Protein AF-A0A4U9CXJ4-F1 (afdb_monomer)

Secondary structure (DSSP, 8-state):
------------EEEEEE-TT---EEEEES-S--BHHHHHHHTT--GGG--EEEEE-TTS-EEEE-TTPBPPP-TT--EEEEE--S--EEEEETTEEEEESSSEEEHHHHHHHTT--TTSEEEE--SSSPPEEPPTT-EEE--SSS-EEEEEE----------

Foldseek 3Di:
DDDDDPPPVQPFDWFWEDEQLLDTDIFTDNDQFDAPQRVLVSVVDDVVLVKWKWWQDPLLATDTGDRGGTQDDDPRRRYIYIYRADDWFWAEEQPHIHIDRDQKHALLRVCSSNVADPQWWKWWDDPPDDTHTGDRGDIDGRPDPDHIYIYTGHDDDDPPPPD

Nearest PDB structures (foldseek):
  6vgu-assembly1_A  TM=3.495E-01  e=9.610E-04  Mus musculus
  8t0a-assembly1_A  TM=3.465E-01  e=1.761E-03  Mus musculus
  6mfs-assembly1_A  TM=3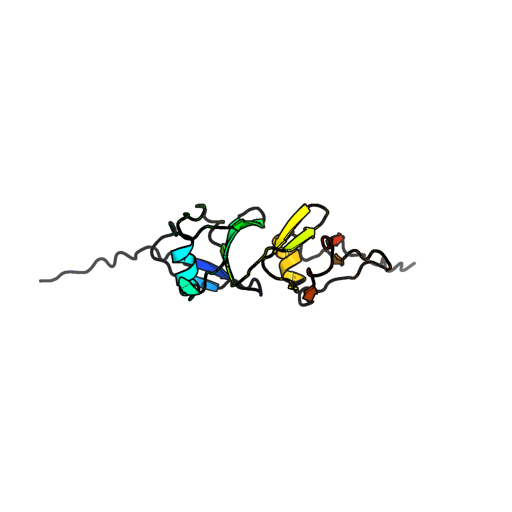.398E-01  e=1.871E-03  Mus musculus
  8t0d-assembly1_A  TM=2.895E-01  e=7.542E-04  Mus musculus
  6rsn-assembly1_A  TM=5.087E-01  e=1.870E+00  Arabidopsis thaliana

InterPro domains:
  IPR027802 Multi-ubiquitin domain [PF14452] (23-71)
  IPR027802 Multi-ubiquitin domain [PF14452] (91-153)

Mean predicted aligned error: 7.43 Å

Solvent-accessible surface area (backbone atoms only — not comparable to full-atom values): 9779 Å² total; per-residue (Å²): 140,80,88,79,81,77,78,75,76,70,75,85,32,65,36,30,44,17,50,94,82,65,58,69,41,82,41,82,42,90,60,83,86,38,28,26,48,55,51,38,44,73,73,69,49,57,81,91,64,56,61,43,33,31,38,36,38,80,84,44,49,73,41,82,42,51,58,87,36,67,57,66,78,55,92,66,35,43,35,33,37,55,42,80,56,96,58,76,34,53,32,28,41,75,84,46,79,46,76,39,62,50,54,57,46,34,32,45,53,52,29,60,51,55,70,49,57,87,78,41,44,42,29,37,68,43,96,91,51,78,64,42,77,51,47,54,85,39,76,44,76,52,72,64,92,77,64,54,43,32,38,76,38,77,63,82,74,78,76,81,81,82,128

Structure (mmCIF, N/CA/C/O backbone):
data_AF-A0A4U9CXJ4-F1
#
_entry.id   AF-A0A4U9CXJ4-F1
#
loop_
_atom_site.group_PDB
_atom_site.id
_atom_site.type_symbol
_atom_site.label_atom_id
_atom_site.label_alt_id
_atom_site.label_comp_id
_atom_site.label_asym_id
_atom_site.label_entity_id
_atom_site.label_seq_id
_atom_site.pdbx_PDB_ins_code
_atom_site.Cartn_x
_atom_site.Cartn_y
_atom_site.Cartn_z
_atom_site.occupancy
_atom_site.B_iso_or_equiv
_atom_site.auth_seq_id
_atom_site.auth_comp_id
_atom_site.auth_asym_id
_atom_site.auth_atom_id
_atom_site.pdbx_PDB_model_num
ATOM 1 N N . MET A 1 1 ? -48.902 13.301 22.221 1.00 45.78 1 MET A N 1
ATOM 2 C CA . MET A 1 1 ? -49.126 12.496 20.999 1.00 45.78 1 MET A CA 1
ATOM 3 C C . MET A 1 1 ? -49.198 13.495 19.851 1.00 45.78 1 MET A C 1
ATOM 5 O O . MET A 1 1 ? -50.060 14.353 19.922 1.00 45.78 1 MET A O 1
ATOM 9 N N . ASN A 1 2 ? -48.295 13.577 18.877 1.00 36.69 2 ASN A N 1
ATOM 10 C CA . ASN A 1 2 ? -47.296 12.632 18.384 1.00 36.69 2 ASN A CA 1
ATOM 11 C C . ASN A 1 2 ? -45.977 13.337 18.046 1.00 36.69 2 ASN A C 1
ATOM 13 O O . ASN A 1 2 ? -45.978 14.450 17.526 1.00 36.69 2 ASN A O 1
ATOM 17 N N . SER A 1 3 ? -44.894 12.614 18.333 1.00 46.84 3 SER A N 1
ATOM 18 C CA . SER A 1 3 ? -43.556 12.791 17.776 1.00 46.84 3 SER A CA 1
ATOM 19 C C . SER A 1 3 ? -43.630 12.649 16.257 1.00 46.84 3 SER A C 1
ATOM 21 O O . SER A 1 3 ? -44.263 11.715 15.762 1.00 46.84 3 SER A O 1
ATOM 23 N N . LEU A 1 4 ? -42.997 13.561 15.529 1.00 47.09 4 LEU A N 1
ATOM 24 C CA . LEU A 1 4 ? -42.492 13.277 14.194 1.00 47.09 4 LEU A CA 1
ATOM 25 C C . LEU A 1 4 ? -40.983 13.388 14.312 1.00 47.09 4 LEU A C 1
ATOM 27 O O . LEU A 1 4 ? -40.423 14.478 14.418 1.00 47.09 4 LEU A O 1
ATOM 31 N N . ASP A 1 5 ? -40.389 12.206 14.391 1.00 46.41 5 ASP A N 1
ATOM 32 C CA . ASP A 1 5 ? -38.968 11.946 14.412 1.00 46.41 5 ASP A CA 1
ATOM 33 C C . ASP A 1 5 ? -38.298 12.676 13.248 1.00 46.41 5 ASP A C 1
ATOM 35 O O . ASP A 1 5 ? -38.424 12.305 12.079 1.00 46.41 5 ASP A O 1
ATOM 39 N N .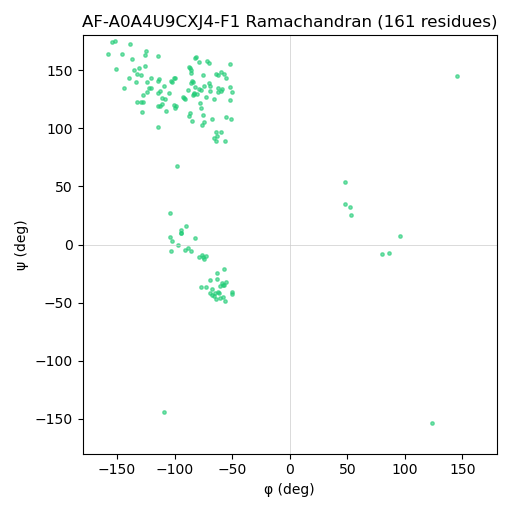 THR A 1 6 ? -37.555 13.731 13.568 1.00 46.88 6 THR A N 1
ATOM 40 C CA . THR A 1 6 ? -36.466 14.175 12.713 1.00 46.88 6 THR A CA 1
ATOM 41 C C . THR A 1 6 ? -35.449 13.044 12.699 1.00 46.88 6 THR A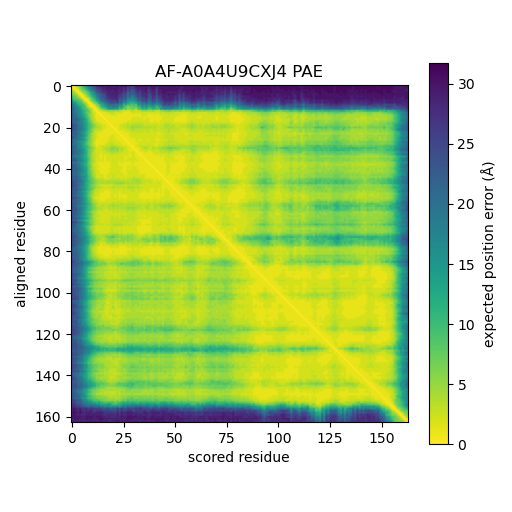 C 1
ATOM 43 O O . THR A 1 6 ? -34.634 12.906 13.610 1.00 46.88 6 THR A O 1
ATOM 46 N N . LEU A 1 7 ? -35.521 12.201 11.667 1.00 48.25 7 LEU A N 1
ATOM 47 C CA . LEU A 1 7 ? -34.438 11.312 11.271 1.00 48.25 7 LEU A CA 1
ATOM 48 C C . LEU A 1 7 ? -33.210 12.191 11.026 1.00 48.25 7 LEU A C 1
ATOM 50 O O . LEU A 1 7 ? -32.988 12.699 9.930 1.00 48.25 7 LEU A O 1
ATOM 54 N N . SER A 1 8 ? -32.439 12.424 12.086 1.00 45.59 8 SER A N 1
ATOM 55 C CA . SER A 1 8 ? -31.071 12.893 11.994 1.00 45.59 8 SER A CA 1
ATOM 56 C C . SER A 1 8 ? -30.354 11.815 11.193 1.00 45.59 8 SER A C 1
ATOM 58 O O . SER A 1 8 ? -30.040 10.750 11.725 1.00 45.59 8 SER A O 1
ATOM 60 N N . SER A 1 9 ? -30.203 12.030 9.884 1.00 54.31 9 SER A N 1
ATOM 61 C CA . SER A 1 9 ? -29.352 11.189 9.057 1.00 54.31 9 SER A CA 1
ATOM 62 C C . SER A 1 9 ? -27.946 11.378 9.603 1.00 54.31 9 SER A C 1
ATOM 64 O O . SER A 1 9 ? -27.272 12.357 9.271 1.00 54.31 9 SER A O 1
ATOM 66 N N . LYS A 1 10 ? -27.532 10.502 10.524 1.00 57.31 10 LYS A N 1
ATOM 67 C CA . LYS A 1 10 ? -26.137 10.447 10.939 1.00 57.31 10 LYS A CA 1
ATOM 68 C C . LYS A 1 10 ? -25.306 10.370 9.655 1.00 57.31 10 LYS A C 1
ATOM 70 O O . LYS A 1 10 ? -25.674 9.590 8.773 1.00 57.31 10 LYS A O 1
ATOM 75 N N . PRO A 1 11 ? -24.259 11.194 9.503 1.00 62.91 11 PRO A N 1
ATOM 76 C CA . PRO A 1 11 ? -23.372 11.066 8.360 1.00 62.91 11 PRO A CA 1
ATOM 77 C C . PRO A 1 11 ? -22.907 9.610 8.268 1.00 62.91 11 PRO A C 1
ATOM 79 O O . PRO A 1 11 ? -22.420 9.039 9.241 1.00 62.91 11 PRO A O 1
ATOM 82 N N . HIS A 1 12 ? -23.136 8.988 7.113 1.00 76.50 12 HIS A N 1
ATOM 83 C CA . HIS A 1 12 ? -22.615 7.658 6.839 1.00 76.50 12 HIS A CA 1
ATOM 84 C C . HIS A 1 12 ? -21.129 7.813 6.532 1.00 76.50 12 HIS A C 1
ATOM 86 O O . HIS A 1 12 ? -20.758 8.283 5.456 1.00 76.50 12 HIS A O 1
ATOM 92 N N . HIS A 1 13 ? -20.289 7.476 7.504 1.00 89.56 13 HIS A N 1
ATOM 93 C CA . HIS A 1 13 ? -18.851 7.424 7.307 1.00 89.56 13 HIS A CA 1
ATOM 94 C C . HIS A 1 13 ? -18.476 6.061 6.734 1.00 89.56 13 HIS A C 1
ATOM 96 O O . HIS A 1 13 ? -19.024 5.030 7.128 1.00 89.56 13 HIS A O 1
ATOM 102 N N . TYR A 1 14 ? -17.534 6.060 5.798 1.00 93.94 14 TYR A N 1
ATOM 103 C CA . TYR A 1 14 ? -16.950 4.838 5.279 1.00 93.94 14 TYR A CA 1
ATOM 104 C C . TYR A 1 14 ? -15.438 4.978 5.184 1.00 93.94 14 TYR A C 1
ATOM 106 O O . TYR A 1 14 ? -14.904 6.064 4.949 1.00 93.94 14 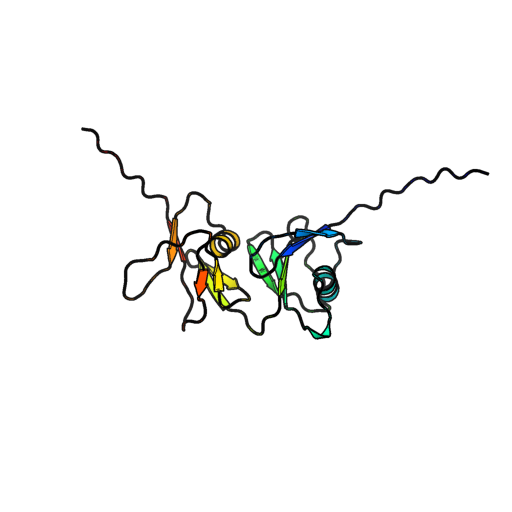TYR A O 1
ATOM 114 N N . ILE A 1 15 ? -14.774 3.844 5.339 1.00 96.00 15 ILE A N 1
ATOM 115 C CA . ILE A 1 15 ? -13.372 3.651 4.989 1.00 96.00 15 ILE A CA 1
ATOM 116 C C . ILE A 1 15 ? -13.283 2.652 3.843 1.00 96.00 15 ILE A C 1
ATOM 118 O O . ILE A 1 15 ? -14.224 1.902 3.575 1.00 96.00 15 ILE A O 1
ATOM 122 N N . GLU A 1 16 ? -12.150 2.638 3.166 1.00 97.25 16 GLU A N 1
ATOM 123 C CA . GLU A 1 16 ? -11.844 1.689 2.110 1.00 97.25 16 GLU A CA 1
ATOM 124 C C . GLU A 1 16 ? -10.796 0.703 2.621 1.00 97.25 16 GLU A C 1
ATOM 126 O O . GLU A 1 16 ? -9.731 1.105 3.080 1.00 97.25 16 GLU A O 1
ATOM 131 N N . ILE A 1 17 ? -11.088 -0.593 2.547 1.00 97.56 17 ILE A N 1
ATOM 132 C CA . ILE A 1 17 ? -10.189 -1.651 3.019 1.00 97.56 17 ILE A CA 1
ATOM 133 C C . ILE A 1 17 ? -9.839 -2.572 1.856 1.00 97.56 17 ILE A C 1
ATOM 135 O O . ILE A 1 17 ? -10.737 -2.993 1.130 1.00 97.56 17 ILE A O 1
ATOM 139 N N . ALA A 1 18 ? -8.564 -2.917 1.710 1.00 95.94 18 ALA A N 1
ATOM 140 C CA . ALA A 1 18 ? -8.073 -3.919 0.770 1.00 95.94 18 ALA A CA 1
ATOM 141 C C . ALA A 1 18 ? -7.235 -5.003 1.470 1.00 95.94 18 ALA A C 1
ATOM 143 O O . ALA A 1 18 ? -6.781 -4.821 2.604 1.00 95.94 18 ALA A O 1
ATOM 144 N N . GLY A 1 19 ? -7.043 -6.131 0.784 1.00 92.81 19 GLY A N 1
ATOM 145 C CA . GLY A 1 19 ? -6.118 -7.196 1.177 1.00 92.81 19 GLY A CA 1
ATOM 146 C C . GLY A 1 19 ? -4.897 -7.256 0.255 1.00 92.81 19 GLY A C 1
ATOM 147 O O . GLY A 1 19 ? -4.416 -6.233 -0.231 1.00 92.81 19 GLY A O 1
ATOM 148 N N . GLU A 1 20 ? -4.418 -8.472 -0.006 1.00 85.88 20 GLU A N 1
ATOM 149 C CA . GLU A 1 20 ? -3.267 -8.767 -0.880 1.00 85.88 20 GLU A CA 1
ATOM 150 C C . GLU A 1 20 ? -3.453 -8.365 -2.349 1.00 85.88 20 GLU A C 1
ATOM 152 O O . GLU A 1 20 ? -2.487 -8.101 -3.059 1.00 85.88 20 GLU A O 1
ATOM 157 N N . ASP A 1 21 ? -4.696 -8.273 -2.810 1.00 83.19 21 ASP A N 1
ATOM 158 C CA . ASP A 1 21 ? -5.049 -7.915 -4.183 1.00 83.19 21 ASP A CA 1
ATOM 159 C C . ASP A 1 21 ? -5.128 -6.397 -4.420 1.00 83.19 21 ASP A C 1
ATOM 161 O O . ASP A 1 21 ? -5.334 -5.950 -5.550 1.00 83.19 21 ASP A O 1
ATOM 165 N N . LEU A 1 22 ? -4.982 -5.600 -3.354 1.00 89.75 22 LEU A N 1
ATOM 166 C CA . LEU A 1 22 ? -5.167 -4.149 -3.334 1.00 89.75 22 LEU A CA 1
ATOM 167 C C . LEU A 1 22 ? -6.532 -3.688 -3.906 1.00 89.75 22 LEU A C 1
ATOM 169 O O . LEU A 1 22 ? -6.680 -2.543 -4.365 1.00 89.75 22 LEU A O 1
ATOM 173 N N . GLN A 1 23 ? -7.551 -4.556 -3.854 1.00 90.75 23 GLN A N 1
ATOM 174 C CA . GLN A 1 23 ? -8.922 -4.226 -4.233 1.00 90.75 23 GLN A CA 1
ATOM 175 C C . GLN A 1 23 ? -9.667 -3.638 -3.038 1.00 90.75 23 GLN A C 1
ATOM 177 O O . GLN A 1 23 ? -9.968 -4.310 -2.053 1.00 90.75 23 GLN A O 1
ATOM 182 N N . PHE A 1 24 ? -9.966 -2.345 -3.127 1.00 94.00 24 PHE A N 1
ATOM 183 C CA . PHE A 1 24 ? -10.616 -1.623 -2.045 1.00 94.00 24 PHE A CA 1
ATOM 184 C C . PHE A 1 24 ? -12.124 -1.862 -2.043 1.00 94.00 24 PHE A C 1
ATOM 186 O O . PHE A 1 24 ? -12.807 -1.665 -3.049 1.00 94.00 24 PHE A O 1
ATOM 193 N N . ARG A 1 25 ? -12.648 -2.235 -0.875 1.00 96.00 25 ARG A N 1
ATOM 194 C CA . ARG A 1 25 ? -14.082 -2.297 -0.581 1.00 96.00 25 ARG A CA 1
ATOM 195 C C . ARG A 1 25 ? -14.454 -1.263 0.471 1.00 96.00 25 ARG A C 1
ATOM 197 O O . ARG A 1 25 ? -13.722 -1.060 1.438 1.00 96.00 25 ARG A O 1
ATOM 204 N N . GLN A 1 26 ? -15.625 -0.656 0.313 1.00 96.31 26 GLN A N 1
ATOM 205 C CA . GLN A 1 26 ? -16.158 0.277 1.300 1.00 96.31 26 GLN A CA 1
ATOM 206 C C . GLN A 1 26 ? -16.684 -0.468 2.530 1.00 96.31 26 GLN A C 1
ATOM 208 O O . GLN A 1 26 ? -17.384 -1.478 2.417 1.00 96.31 26 GLN A O 1
ATOM 213 N N . VAL A 1 27 ? -16.360 0.055 3.710 1.00 96.06 27 VAL A N 1
ATOM 214 C CA . VAL A 1 27 ? -16.835 -0.436 5.004 1.00 96.06 27 VAL A CA 1
ATOM 215 C C . VAL A 1 27 ? -17.397 0.732 5.792 1.00 96.06 27 VAL A C 1
ATOM 217 O O . VAL A 1 27 ? -16.697 1.714 6.030 1.00 96.06 27 VAL A O 1
ATOM 220 N N . ASN A 1 28 ? -18.664 0.621 6.192 1.00 94.31 28 ASN A N 1
ATOM 221 C CA . ASN A 1 28 ? -19.315 1.634 7.014 1.00 94.31 28 ASN A CA 1
ATOM 222 C C . ASN A 1 28 ? -18.729 1.632 8.427 1.00 94.31 28 ASN A C 1
ATOM 224 O O . ASN A 1 28 ? -18.518 0.571 9.016 1.00 94.31 28 ASN A O 1
ATOM 228 N N . VAL A 1 29 ? -18.523 2.826 8.965 1.00 92.69 29 VAL A N 1
ATOM 229 C CA . VAL A 1 29 ? -17.991 3.072 10.306 1.00 92.69 29 VAL A CA 1
ATOM 230 C C . VAL A 1 29 ? -18.788 4.189 10.974 1.00 92.69 29 VAL A C 1
ATOM 232 O O . VAL A 1 29 ? -19.466 4.967 10.301 1.00 92.69 29 VAL A O 1
ATOM 235 N N . ASP A 1 30 ? -18.731 4.258 12.302 1.00 89.44 30 ASP A N 1
ATOM 236 C CA . ASP A 1 30 ? -19.476 5.267 13.064 1.00 89.44 30 ASP A CA 1
ATOM 237 C C . ASP A 1 30 ? -18.870 6.671 12.921 1.00 89.44 30 ASP A C 1
ATOM 239 O O . ASP A 1 30 ? -19.606 7.655 12.852 1.00 89.44 30 ASP A O 1
ATOM 243 N N . ASP A 1 31 ? -17.539 6.758 12.850 1.00 90.19 31 ASP A N 1
ATOM 244 C CA . ASP A 1 31 ? -16.768 7.973 12.593 1.00 90.19 31 ASP A CA 1
ATOM 245 C C . ASP A 1 31 ? -15.399 7.633 11.962 1.00 90.19 31 ASP A C 1
ATOM 247 O O . ASP A 1 31 ? -15.051 6.463 11.790 1.00 90.19 31 ASP A O 1
ATOM 251 N N . LEU A 1 32 ? -14.635 8.659 11.566 1.00 91.06 32 LEU A N 1
ATOM 252 C CA . LEU A 1 32 ? -13.316 8.513 10.923 1.00 91.06 32 LEU A CA 1
ATOM 253 C C . LEU A 1 32 ? -12.130 8.587 11.905 1.00 91.06 32 LEU A C 1
ATOM 255 O O . LEU A 1 32 ? -10.980 8.667 11.480 1.00 91.06 32 LEU A O 1
ATOM 259 N N . THR A 1 33 ? -12.387 8.566 13.212 1.00 94.00 33 THR A N 1
ATOM 260 C CA . THR A 1 33 ? -11.375 8.584 14.279 1.00 94.00 33 THR A CA 1
ATOM 261 C C . THR A 1 33 ? -11.132 7.155 14.758 1.00 94.00 33 THR A C 1
ATOM 263 O O . THR A 1 33 ? -11.486 6.770 15.872 1.00 94.00 33 THR A O 1
ATOM 266 N N . LEU A 1 34 ? -10.550 6.337 13.882 1.00 95.50 34 LEU A N 1
ATOM 267 C CA . LEU A 1 34 ? -10.400 4.902 14.109 1.00 95.50 34 LEU A CA 1
ATOM 268 C C . LEU A 1 34 ? -8.981 4.538 14.540 1.00 95.50 34 LEU A C 1
ATOM 270 O O . LEU A 1 34 ? -7.997 5.033 13.993 1.00 95.50 34 LEU A O 1
ATOM 274 N N . THR A 1 35 ? -8.892 3.620 15.496 1.00 96.94 35 THR A N 1
ATOM 275 C CA . THR A 1 35 ? -7.649 2.942 15.868 1.00 96.94 35 THR A CA 1
ATOM 276 C C . THR A 1 35 ? -7.343 1.775 14.932 1.00 96.94 35 THR A C 1
ATOM 278 O O . THR A 1 35 ? -8.257 1.218 14.312 1.00 96.94 35 THR A O 1
ATOM 281 N N . GLY A 1 36 ? -6.085 1.326 14.897 1.00 96.50 36 GLY A N 1
ATOM 282 C CA . GLY A 1 36 ? -5.693 0.108 14.177 1.00 96.50 36 GLY A CA 1
ATOM 283 C C . GLY A 1 36 ? -6.575 -1.102 14.514 1.00 96.50 36 GLY A C 1
ATOM 284 O O . GLY A 1 36 ? -7.046 -1.798 13.619 1.00 96.50 36 GLY A O 1
ATOM 285 N N . ASN A 1 37 ? -6.918 -1.303 15.789 1.00 95.81 37 ASN A N 1
ATOM 286 C CA . ASN A 1 37 ? -7.823 -2.375 16.214 1.00 95.81 37 ASN A CA 1
ATOM 287 C C . ASN A 1 37 ? -9.235 -2.249 15.628 1.00 95.81 37 ASN A C 1
ATOM 289 O O . ASN A 1 37 ? -9.826 -3.253 15.233 1.00 95.81 37 ASN A O 1
ATOM 293 N N . GLN A 1 38 ? -9.791 -1.036 15.570 1.00 96.56 38 GLN A N 1
ATOM 294 C CA . GLN A 1 38 ? -11.120 -0.816 14.990 1.00 96.56 38 GLN A CA 1
ATOM 295 C C . GLN A 1 38 ? -11.111 -1.065 13.480 1.00 96.56 38 GLN A C 1
ATOM 297 O O . GLN A 1 38 ? -12.045 -1.673 12.962 1.00 96.56 38 GLN A O 1
ATOM 302 N N . ILE A 1 39 ? -10.042 -0.666 12.787 1.00 97.62 39 ILE A N 1
ATOM 303 C CA . ILE A 1 39 ? -9.851 -0.938 11.355 1.00 97.62 39 ILE A CA 1
ATOM 304 C C . ILE A 1 39 ? -9.695 -2.445 11.109 1.00 97.62 39 ILE A C 1
ATOM 306 O O . ILE A 1 39 ? -10.357 -2.997 10.230 1.00 97.62 39 ILE A O 1
ATOM 310 N N . GLY A 1 40 ? -8.899 -3.137 11.930 1.00 97.19 40 GLY A N 1
ATOM 311 C CA . GLY A 1 40 ? -8.757 -4.593 11.891 1.00 97.19 40 GLY A CA 1
ATOM 312 C C . GLY A 1 40 ? -10.090 -5.322 12.086 1.00 97.19 40 GLY A C 1
ATOM 313 O O . GLY A 1 40 ? -10.436 -6.218 11.313 1.00 97.19 40 GLY A O 1
ATOM 314 N N . ALA A 1 41 ? -10.891 -4.883 13.059 1.00 96.56 41 ALA A N 1
ATOM 315 C CA . ALA A 1 41 ? -12.228 -5.418 13.298 1.00 96.56 41 ALA A CA 1
ATOM 316 C C . ALA A 1 41 ? -13.193 -5.131 12.131 1.00 96.56 41 ALA A C 1
ATOM 318 O O . ALA A 1 41 ? -13.931 -6.023 11.716 1.00 96.56 41 ALA A O 1
ATOM 319 N N . ALA A 1 42 ? -13.156 -3.925 11.553 1.00 96.19 42 ALA A N 1
ATOM 320 C CA . ALA A 1 42 ? -13.943 -3.553 10.372 1.00 96.19 42 ALA A CA 1
ATOM 321 C C . ALA A 1 42 ? -13.562 -4.381 9.127 1.00 96.19 42 ALA A C 1
ATOM 323 O O . ALA A 1 42 ? -14.398 -4.677 8.267 1.00 96.19 42 ALA A O 1
ATOM 324 N N . ALA A 1 43 ? -12.304 -4.817 9.051 1.00 96.06 43 ALA A N 1
ATOM 325 C CA . ALA A 1 43 ? -11.827 -5.749 8.040 1.00 96.06 43 ALA A CA 1
ATOM 326 C C . ALA A 1 43 ? -12.267 -7.208 8.289 1.00 96.06 43 ALA A C 1
AT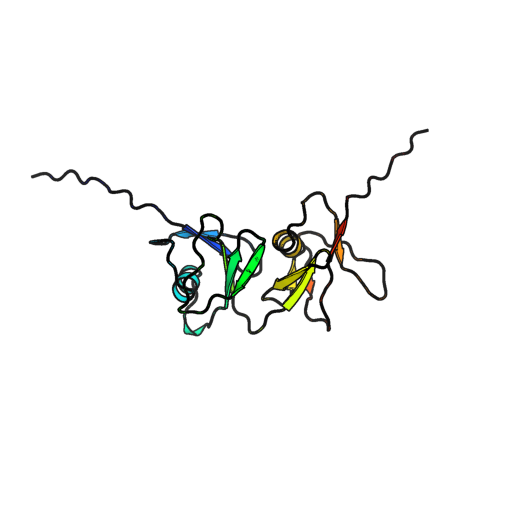OM 328 O O . ALA A 1 43 ? -12.170 -8.022 7.372 1.00 96.06 43 ALA A O 1
ATOM 329 N N . GLY A 1 44 ? -12.817 -7.521 9.468 1.00 95.94 44 GLY A N 1
ATOM 330 C CA . GLY A 1 44 ? -13.311 -8.849 9.844 1.00 95.94 44 GLY A CA 1
ATOM 331 C C . GLY A 1 44 ? -12.316 -9.699 10.638 1.00 95.94 44 GLY A C 1
ATOM 332 O O . GLY A 1 44 ? -12.594 -10.873 10.885 1.00 95.94 44 GLY A O 1
ATOM 333 N N . TYR A 1 45 ? -11.179 -9.133 11.050 1.00 96.25 45 TYR A N 1
ATOM 334 C CA . TYR A 1 45 ? -10.179 -9.843 11.842 1.00 96.25 45 TYR A CA 1
ATOM 335 C C . TYR A 1 45 ? -10.488 -9.790 13.336 1.00 96.25 45 TYR A C 1
ATOM 337 O O . TYR A 1 45 ? -11.010 -8.807 13.868 1.00 96.25 45 TYR A O 1
ATOM 345 N N . LYS A 1 46 ? -10.110 -10.859 14.031 1.00 93.19 46 LYS A N 1
ATOM 346 C CA . LYS A 1 46 ? -10.077 -10.916 15.491 1.00 93.19 46 LYS A CA 1
ATOM 347 C C . LYS A 1 46 ? -8.725 -10.413 16.018 1.00 93.19 46 LYS A C 1
ATOM 349 O O . LYS A 1 46 ? -7.715 -10.571 15.332 1.00 93.19 46 LYS A O 1
ATOM 354 N N . PRO A 1 47 ? -8.666 -9.873 17.251 1.00 86.81 47 PRO A N 1
ATOM 355 C CA . PRO A 1 47 ? -7.414 -9.377 17.829 1.00 86.81 47 PRO A CA 1
ATOM 356 C C . PRO A 1 47 ? -6.292 -10.422 17.938 1.00 86.81 47 PRO A C 1
ATOM 358 O O . PRO A 1 47 ? -5.124 -10.081 17.797 1.00 86.81 47 PRO A O 1
ATOM 361 N N . ASP A 1 48 ? -6.626 -11.694 18.167 1.00 92.25 48 ASP A N 1
ATOM 362 C CA . ASP A 1 48 ? -5.664 -12.800 18.291 1.00 92.25 48 ASP A CA 1
ATOM 363 C C . ASP A 1 48 ? -5.052 -13.238 16.952 1.00 92.25 48 ASP A C 1
ATOM 365 O O . ASP A 1 48 ? -4.053 -13.953 16.941 1.00 92.25 48 ASP A O 1
ATOM 369 N N . GLN A 1 49 ? -5.610 -12.776 15.830 1.00 93.88 49 GLN A N 1
ATOM 370 C CA . GLN A 1 49 ? -5.021 -12.974 14.507 1.00 93.88 49 GLN A CA 1
ATOM 371 C C . GLN A 1 49 ? -3.868 -12.005 14.229 1.00 93.88 49 GLN A C 1
ATOM 373 O O . GLN A 1 49 ? -3.163 -12.209 13.249 1.00 93.88 49 GLN A O 1
ATOM 378 N N . LEU A 1 50 ? -3.668 -10.987 15.080 1.00 91.75 50 LEU A N 1
ATOM 379 C CA . LEU A 1 50 ? -2.580 -10.008 14.979 1.00 91.75 50 LEU A CA 1
ATOM 380 C C . LEU A 1 50 ? -2.427 -9.424 13.559 1.00 91.75 50 LEU A C 1
ATOM 382 O O . LEU A 1 50 ? -1.342 -9.506 12.982 1.00 91.75 50 LEU A O 1
ATOM 386 N N . PRO A 1 51 ? -3.500 -8.865 12.963 1.00 94.94 51 PRO A N 1
ATOM 387 C CA . PRO A 1 51 ? -3.397 -8.298 11.629 1.00 94.94 51 PRO A CA 1
ATOM 388 C C . PRO A 1 51 ? -2.412 -7.126 11.609 1.00 94.94 51 PRO A C 1
ATOM 390 O O . PRO A 1 51 ? -2.331 -6.341 12.555 1.00 94.94 51 PRO A O 1
ATOM 393 N N . VAL A 1 52 ? -1.709 -6.987 10.491 1.00 94.50 52 VAL A N 1
ATOM 394 C CA . VAL A 1 52 ? -0.973 -5.780 10.124 1.00 94.50 52 VAL A CA 1
ATOM 395 C C . VAL A 1 52 ? -1.964 -4.812 9.489 1.00 94.50 52 VAL A C 1
ATOM 397 O O . VAL A 1 52 ? -2.722 -5.187 8.590 1.00 94.50 52 VAL A O 1
ATOM 400 N N . ILE A 1 53 ? -1.967 -3.569 9.970 1.00 96.06 53 ILE A N 1
ATOM 401 C CA . ILE A 1 53 ? -2.792 -2.488 9.435 1.00 96.06 53 ILE A CA 1
ATOM 402 C C . ILE A 1 53 ? -1.840 -1.486 8.803 1.00 96.06 53 ILE A C 1
ATOM 404 O O . ILE A 1 53 ? -0.999 -0.915 9.494 1.00 96.06 53 ILE A O 1
ATOM 408 N N . LEU A 1 54 ? -1.991 -1.258 7.503 1.00 95.62 54 LEU A N 1
ATOM 409 C CA . LEU A 1 54 ? -1.280 -0.206 6.791 1.00 95.62 54 LEU A CA 1
ATOM 410 C C . LEU A 1 54 ? -2.283 0.849 6.334 1.00 95.62 54 LEU A C 1
ATOM 412 O O . LEU A 1 54 ? -3.312 0.513 5.748 1.00 95.62 54 LEU A O 1
ATOM 416 N N . GLN A 1 55 ? -1.990 2.118 6.581 1.00 96.00 55 GLN A N 1
ATOM 417 C CA . GLN A 1 55 ? -2.728 3.240 6.022 1.00 96.00 55 GLN A CA 1
ATOM 418 C C . GLN A 1 55 ? -2.054 3.685 4.723 1.00 96.00 55 GLN A C 1
ATOM 420 O O . GLN A 1 55 ? -0.854 3.950 4.711 1.00 96.00 55 GLN A O 1
ATOM 425 N N . LEU A 1 56 ? -2.824 3.772 3.636 1.00 93.38 56 LEU A N 1
ATOM 426 C CA . LEU A 1 56 ? -2.364 4.362 2.382 1.00 93.38 56 LEU A CA 1
ATOM 427 C C . LEU A 1 56 ? -2.599 5.870 2.444 1.00 93.38 56 LEU A C 1
ATOM 429 O O . LEU A 1 56 ? -3.745 6.324 2.487 1.00 93.38 56 LEU A O 1
ATOM 433 N N . LEU A 1 57 ? -1.510 6.630 2.471 1.00 90.62 57 LEU A N 1
ATOM 434 C CA . LEU A 1 57 ? -1.547 8.084 2.495 1.00 90.62 57 LEU A CA 1
ATOM 435 C C . LEU A 1 57 ? -1.752 8.666 1.091 1.00 90.62 57 LEU A C 1
ATOM 437 O O . LEU A 1 57 ? -1.494 8.018 0.077 1.00 90.62 57 LEU A O 1
ATOM 441 N N . ALA A 1 58 ? -2.173 9.931 1.038 1.00 84.88 58 ALA A N 1
ATOM 442 C CA . ALA A 1 58 ? -2.427 10.659 -0.209 1.00 84.88 58 ALA A CA 1
ATOM 443 C C . ALA A 1 58 ? -1.225 10.739 -1.176 1.00 84.88 58 ALA A C 1
ATOM 445 O O . ALA A 1 58 ? -1.426 10.983 -2.359 1.00 84.88 58 ALA A O 1
ATOM 446 N N . ASN A 1 59 ? 0.001 10.550 -0.681 1.00 78.88 59 ASN A N 1
ATOM 447 C CA . ASN A 1 59 ? 1.242 10.536 -1.464 1.00 78.88 59 ASN A CA 1
ATOM 448 C C . ASN A 1 59 ? 1.680 9.118 -1.893 1.00 78.88 59 ASN A C 1
ATOM 450 O O . ASN A 1 59 ? 2.849 8.916 -2.204 1.00 78.88 59 ASN A O 1
ATOM 454 N N . GLY A 1 60 ? 0.810 8.113 -1.761 1.00 80.00 60 GLY A N 1
ATOM 455 C CA . GLY A 1 60 ? 1.119 6.722 -2.102 1.00 80.00 60 GLY A CA 1
ATOM 456 C C . GLY A 1 60 ? 1.914 5.948 -1.042 1.00 80.00 60 GLY A C 1
ATOM 457 O O . GLY A 1 60 ? 2.030 4.727 -1.147 1.00 80.00 60 GLY A O 1
ATOM 458 N N . THR A 1 61 ? 2.415 6.605 0.013 1.00 84.06 61 THR A N 1
ATOM 459 C CA . THR A 1 61 ? 3.160 5.930 1.088 1.00 84.06 61 THR A CA 1
ATOM 460 C C . THR A 1 61 ? 2.242 5.036 1.920 1.00 84.06 61 THR A C 1
ATOM 462 O O . THR A 1 61 ? 1.146 5.443 2.316 1.00 84.06 61 THR A O 1
ATOM 465 N N . LEU A 1 62 ? 2.719 3.828 2.230 1.00 90.94 62 LEU A N 1
ATOM 466 C CA . LEU A 1 62 ? 2.111 2.958 3.230 1.00 90.94 62 LEU A CA 1
ATOM 467 C C . LEU A 1 62 ? 2.738 3.227 4.593 1.00 90.94 62 LEU A C 1
ATOM 469 O O . LEU A 1 62 ? 3.952 3.134 4.752 1.00 90.94 62 LEU A O 1
ATOM 473 N N . GLU A 1 63 ? 1.906 3.523 5.582 1.00 91.88 63 GLU A N 1
ATOM 474 C CA . GLU A 1 63 ? 2.341 3.649 6.968 1.00 91.88 63 GLU A CA 1
ATOM 475 C C . GLU A 1 63 ? 1.720 2.559 7.833 1.00 91.88 63 GLU A C 1
ATOM 477 O O . GLU A 1 63 ? 0.507 2.353 7.823 1.00 91.88 63 GLU A O 1
ATOM 482 N N . SER A 1 64 ? 2.554 1.878 8.617 1.00 93.38 64 SER A N 1
ATOM 483 C CA . SER A 1 64 ? 2.078 0.916 9.608 1.00 93.38 64 SER A CA 1
ATOM 484 C C . SER A 1 64 ? 1.357 1.627 10.746 1.00 93.38 64 SER A C 1
ATOM 486 O O . SER A 1 64 ? 1.898 2.556 11.340 1.00 93.38 64 SER A O 1
ATOM 488 N N . LEU A 1 65 ? 0.178 1.120 11.100 1.00 94.75 65 LEU A N 1
ATOM 489 C CA . LEU A 1 65 ? -0.640 1.620 12.194 1.00 94.75 65 LEU A CA 1
ATOM 490 C C . LEU A 1 65 ? -0.681 0.601 13.334 1.00 94.75 65 LEU A C 1
ATOM 492 O O . LEU A 1 65 ? -1.139 -0.532 13.162 1.00 94.75 65 LEU A O 1
ATOM 496 N N . SER A 1 66 ? -0.227 1.003 14.520 1.00 94.62 66 SER A N 1
ATOM 497 C CA . SER A 1 66 ? -0.258 0.117 15.688 1.00 94.62 66 SER A CA 1
ATOM 498 C C . SER A 1 66 ? -1.698 -0.119 16.183 1.00 94.62 66 SER A C 1
ATOM 500 O O . SER A 1 66 ? -2.563 0.741 16.014 1.00 94.62 66 SER A O 1
ATOM 502 N N . PRO A 1 67 ? -1.987 -1.230 16.892 1.00 94.25 67 PRO A N 1
ATOM 503 C CA . PRO A 1 67 ? -3.342 -1.565 17.353 1.00 94.25 67 PRO A CA 1
ATOM 504 C C . PRO A 1 67 ? -4.101 -0.447 18.093 1.00 94.25 67 PRO A C 1
ATOM 506 O O . PRO A 1 67 ? -5.300 -0.271 17.890 1.00 94.25 67 PRO A O 1
ATOM 509 N N . GLY A 1 68 ? -3.421 0.306 18.963 1.00 95.50 68 GLY A N 1
ATOM 510 C CA . GLY A 1 68 ? -4.017 1.408 19.734 1.00 95.50 68 GLY A CA 1
ATOM 511 C C . GLY A 1 68 ? -3.812 2.797 19.126 1.00 95.50 68 GLY A C 1
ATOM 512 O O . GLY A 1 68 ? -4.243 3.784 19.716 1.00 95.50 68 GLY A O 1
ATOM 513 N N . GLU A 1 69 ? -3.123 2.888 17.993 1.00 97.31 69 GLU A N 1
ATOM 514 C CA . GLU A 1 69 ? -2.800 4.150 17.336 1.00 97.31 69 GLU A CA 1
ATOM 515 C C . GLU A 1 69 ? -3.964 4.611 16.465 1.00 97.31 69 GLU A C 1
ATOM 517 O O . GLU A 1 69 ? -4.612 3.792 15.812 1.00 97.31 69 GLU A O 1
ATOM 522 N N . LEU A 1 70 ? -4.235 5.918 16.473 1.00 97.00 70 LEU A N 1
ATOM 523 C CA . LEU A 1 70 ? -5.245 6.531 15.616 1.00 97.00 70 LEU A CA 1
ATOM 524 C C . LEU A 1 70 ? -4.708 6.706 14.199 1.00 97.00 70 LEU A C 1
ATOM 526 O O . LEU A 1 70 ? -3.611 7.228 14.012 1.00 97.00 70 LEU A O 1
ATOM 530 N N . ALA A 1 71 ? -5.522 6.335 13.214 1.00 96.56 71 ALA A N 1
ATOM 531 C CA . ALA A 1 71 ? -5.236 6.614 11.817 1.00 96.56 71 ALA A CA 1
ATOM 532 C C . ALA A 1 71 ? -5.057 8.120 11.582 1.00 96.56 71 ALA A C 1
ATOM 534 O O . ALA A 1 71 ? -5.723 8.955 12.209 1.00 96.56 71 ALA A O 1
ATOM 535 N N . ARG A 1 72 ? -4.184 8.480 10.635 1.00 94.69 72 ARG A N 1
ATOM 536 C CA . ARG A 1 72 ? -4.034 9.877 10.232 1.00 94.69 72 ARG A CA 1
ATOM 537 C C . ARG A 1 72 ? -5.349 10.390 9.649 1.00 94.69 72 ARG A C 1
ATOM 539 O O . ARG A 1 72 ? -5.901 9.750 8.754 1.00 94.69 72 ARG A O 1
ATOM 546 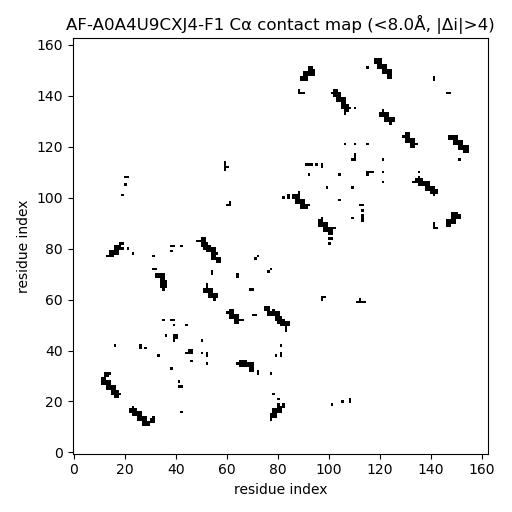N N . PRO A 1 73 ? -5.836 11.555 10.093 1.00 89.94 73 PRO A N 1
ATOM 547 C CA . PRO A 1 73 ? -7.046 12.136 9.538 1.00 89.94 73 PRO A CA 1
ATOM 548 C C . PRO A 1 73 ? -6.797 12.674 8.121 1.00 89.94 73 PRO A C 1
ATOM 550 O O . PRO A 1 73 ? -5.672 13.010 7.747 1.00 89.94 73 PRO A O 1
ATOM 553 N N . GLY A 1 74 ? -7.868 12.800 7.340 1.00 85.44 74 GLY A N 1
ATOM 554 C CA . GLY A 1 74 ? -7.843 13.388 6.000 1.00 85.44 74 GLY A CA 1
ATOM 555 C C . GLY A 1 74 ? -8.837 12.700 5.072 1.00 85.44 74 GLY A C 1
ATOM 556 O O . GLY A 1 74 ? -9.037 11.494 5.178 1.00 85.44 74 GLY A O 1
ATOM 557 N N . ALA A 1 75 ? -9.457 13.461 4.167 1.00 81.56 75 ALA A N 1
ATOM 558 C CA . ALA A 1 75 ? -10.408 12.902 3.202 1.00 81.56 75 ALA A CA 1
ATOM 559 C C . ALA A 1 75 ? -9.752 11.847 2.294 1.00 81.56 75 ALA A C 1
ATOM 561 O O . ALA A 1 75 ? -10.371 10.830 2.001 1.00 81.56 75 ALA A O 1
ATOM 562 N N . ASP A 1 76 ? -8.483 12.062 1.940 1.00 85.06 76 ASP A N 1
ATOM 563 C CA . ASP A 1 76 ? -7.700 11.175 1.073 1.00 85.06 76 ASP A CA 1
ATOM 564 C C . ASP A 1 76 ? -6.956 10.064 1.841 1.00 85.06 76 ASP A C 1
ATOM 566 O O . ASP A 1 76 ? -6.334 9.200 1.232 1.00 85.06 76 ASP A O 1
ATOM 570 N N . ASN A 1 77 ? -7.035 10.059 3.179 1.00 89.38 77 ASN A N 1
ATOM 571 C CA . ASN A 1 77 ? -6.347 9.108 4.062 1.00 89.38 77 ASN A CA 1
ATOM 572 C C . ASN A 1 77 ? -7.309 8.033 4.612 1.00 89.38 77 ASN A C 1
ATOM 574 O O . ASN A 1 77 ? -7.113 7.502 5.703 1.00 89.38 77 ASN A O 1
ATOM 578 N N . ASN A 1 78 ? -8.384 7.720 3.887 1.00 93.88 78 ASN A N 1
ATOM 579 C CA . ASN A 1 78 ? -9.430 6.779 4.306 1.00 93.88 78 ASN A CA 1
ATOM 580 C C . ASN A 1 78 ? -9.216 5.340 3.790 1.00 93.88 78 ASN A C 1
ATOM 582 O O . ASN A 1 78 ? -10.125 4.514 3.904 1.00 93.88 78 ASN A O 1
ATOM 586 N N . LYS A 1 79 ? -8.044 5.049 3.211 1.00 96.00 79 LYS A N 1
ATOM 587 C CA . LYS A 1 79 ? -7.686 3.763 2.603 1.00 96.00 79 LYS A CA 1
ATOM 588 C C . LYS A 1 79 ? -6.739 2.975 3.495 1.00 96.00 79 LYS A C 1
ATOM 590 O O . LYS A 1 79 ? -5.701 3.480 3.917 1.00 96.00 79 LYS A O 1
ATOM 595 N N . PHE A 1 80 ? -7.073 1.711 3.718 1.00 96.88 80 PHE A N 1
ATOM 596 C CA . PHE A 1 80 ? -6.317 0.802 4.567 1.00 96.88 80 PHE A CA 1
ATOM 597 C C . PHE A 1 80 ? -6.086 -0.539 3.880 1.00 96.88 80 PHE A C 1
ATOM 599 O O . PHE A 1 80 ? -6.934 -1.037 3.140 1.00 96.88 80 PHE A O 1
ATOM 606 N N . ILE A 1 81 ? -4.947 -1.149 4.172 1.00 95.94 81 ILE A N 1
ATOM 607 C CA . ILE A 1 81 ? -4.633 -2.532 3.830 1.00 95.94 81 ILE A CA 1
ATOM 608 C C . ILE A 1 81 ? -4.590 -3.303 5.144 1.00 95.94 81 ILE A C 1
ATOM 610 O O . ILE A 1 81 ? -3.889 -2.896 6.072 1.00 95.94 81 ILE A O 1
ATOM 614 N N . VAL A 1 82 ? -5.362 -4.386 5.245 1.00 96.38 82 VAL A N 1
ATOM 615 C CA . VAL A 1 82 ? -5.439 -5.192 6.472 1.00 96.38 82 VAL A CA 1
ATOM 616 C C . VAL A 1 82 ? -5.200 -6.658 6.157 1.00 96.38 82 VAL A C 1
ATOM 618 O O . VAL A 1 82 ? -5.988 -7.299 5.456 1.00 96.38 82 VAL A O 1
ATOM 621 N N . VAL A 1 83 ? -4.092 -7.184 6.670 1.00 93.44 83 VAL A N 1
ATOM 622 C CA . VAL A 1 83 ? -3.515 -8.455 6.219 1.00 93.44 83 VAL A CA 1
ATOM 623 C C . VAL A 1 83 ? -2.863 -9.213 7.367 1.00 93.44 83 VAL A C 1
ATOM 625 O O . VAL A 1 83 ? -2.568 -8.634 8.409 1.00 93.44 83 VAL A O 1
ATOM 628 N N . ILE A 1 84 ? -2.603 -10.506 7.174 1.00 92.94 84 ILE A N 1
ATOM 629 C CA . ILE A 1 84 ? -1.733 -11.280 8.065 1.00 92.94 84 ILE A CA 1
ATOM 630 C C . ILE A 1 84 ? -0.361 -11.369 7.411 1.00 92.94 84 ILE A C 1
ATOM 632 O O . ILE A 1 84 ? -0.235 -11.934 6.328 1.00 92.94 84 ILE A O 1
ATOM 636 N N . SER A 1 85 ? 0.651 -10.812 8.066 1.00 91.06 85 SER A N 1
ATOM 637 C CA . SER A 1 85 ? 2.036 -10.898 7.615 1.00 91.06 85 SER A CA 1
ATOM 638 C C . SER A 1 85 ? 2.991 -10.832 8.802 1.00 91.06 85 SER A C 1
ATOM 640 O O . SER A 1 85 ? 2.672 -10.231 9.828 1.00 91.06 85 SER A O 1
ATOM 642 N N . ASP A 1 86 ? 4.151 -11.469 8.665 1.00 87.62 86 ASP A N 1
ATOM 643 C CA . ASP A 1 86 ? 5.226 -11.469 9.659 1.00 87.62 86 ASP A CA 1
ATOM 644 C C . ASP A 1 86 ? 6.389 -10.534 9.282 1.00 87.62 86 ASP A C 1
ATOM 646 O O . ASP A 1 86 ? 7.312 -10.359 10.081 1.00 87.62 86 ASP A O 1
ATOM 650 N N . ARG A 1 87 ? 6.365 -9.937 8.080 1.00 88.81 87 ARG A N 1
ATOM 651 C CA . ARG A 1 87 ? 7.439 -9.079 7.566 1.00 88.81 87 ARG A CA 1
ATOM 652 C C . ARG A 1 87 ? 6.970 -8.118 6.476 1.00 88.81 87 ARG A C 1
ATOM 654 O O . ARG A 1 87 ? 5.945 -8.319 5.833 1.00 88.81 87 ARG A O 1
ATOM 661 N N . THR A 1 88 ? 7.793 -7.110 6.225 1.00 90.56 88 THR A N 1
ATOM 662 C CA . THR A 1 88 ? 7.628 -6.168 5.116 1.00 90.56 88 THR A CA 1
ATOM 663 C C . THR A 1 88 ? 8.704 -6.423 4.071 1.00 90.56 88 THR A C 1
ATOM 665 O O . THR A 1 88 ? 9.874 -6.599 4.413 1.00 90.56 88 THR A O 1
ATOM 668 N N . TYR A 1 89 ? 8.308 -6.423 2.803 1.00 94.12 89 TYR A N 1
ATOM 669 C CA . TYR A 1 89 ? 9.193 -6.505 1.651 1.00 94.12 89 TYR A CA 1
ATOM 670 C C . TYR A 1 89 ? 9.411 -5.115 1.064 1.00 94.12 89 TYR A C 1
ATOM 672 O O . TYR A 1 89 ? 8.489 -4.297 1.020 1.00 94.12 89 TYR A O 1
ATOM 680 N N . PHE A 1 90 ? 10.630 -4.856 0.600 1.00 94.75 90 PHE A N 1
ATOM 681 C CA . PHE A 1 90 ? 10.968 -3.618 -0.090 1.00 94.75 90 PHE A CA 1
ATOM 682 C C . PHE A 1 90 ? 11.058 -3.864 -1.591 1.00 94.75 90 PHE A C 1
ATOM 684 O O . PHE A 1 90 ? 11.610 -4.865 -2.038 1.00 94.75 90 PHE A O 1
ATOM 691 N N . PHE A 1 91 ? 10.570 -2.904 -2.359 1.00 96.38 91 PHE A N 1
ATOM 692 C CA . PHE A 1 91 ? 10.773 -2.814 -3.802 1.00 96.38 91 PHE A CA 1
ATOM 693 C C . PHE A 1 91 ? 11.048 -1.352 -4.156 1.00 96.38 91 PHE A C 1
ATOM 695 O O . PHE A 1 91 ? 10.959 -0.473 -3.292 1.00 96.38 91 PHE A O 1
ATOM 702 N N . SER A 1 92 ? 11.405 -1.059 -5.400 1.00 96.94 92 SER A N 1
ATOM 703 C CA . SER A 1 92 ? 11.488 0.323 -5.864 1.00 96.94 92 SER A CA 1
ATOM 704 C C . SER A 1 92 ? 10.772 0.548 -7.181 1.00 96.94 92 SER A C 1
ATOM 706 O O . SER A 1 92 ? 10.653 -0.360 -7.997 1.00 96.94 92 SER A O 1
ATOM 708 N N . VAL A 1 93 ? 10.306 1.774 -7.390 1.00 97.31 93 VAL A N 1
ATOM 709 C CA . VAL A 1 93 ? 9.772 2.247 -8.668 1.00 97.31 93 VAL A CA 1
ATOM 710 C C . VAL A 1 93 ? 10.502 3.536 -9.014 1.00 97.31 93 VAL A C 1
ATOM 712 O O . VAL A 1 93 ? 10.528 4.460 -8.210 1.00 97.31 93 VAL A O 1
ATOM 715 N N . ASP A 1 94 ? 11.160 3.583 -10.174 1.00 96.19 94 ASP A N 1
ATOM 716 C CA . ASP A 1 94 ? 11.923 4.756 -10.637 1.00 96.19 94 ASP A CA 1
ATOM 717 C C . ASP A 1 94 ? 12.956 5.277 -9.612 1.00 96.19 94 ASP A C 1
ATOM 719 O O . ASP A 1 94 ? 13.269 6.465 -9.540 1.00 96.19 94 ASP A O 1
ATOM 723 N N . GLY A 1 95 ? 13.524 4.358 -8.822 1.00 94.69 95 GLY A N 1
ATOM 724 C CA . GLY A 1 95 ? 14.520 4.653 -7.788 1.00 94.69 95 GLY A CA 1
ATOM 725 C C . GLY A 1 95 ? 13.941 5.046 -6.425 1.00 94.69 95 GLY A C 1
ATOM 726 O O . GLY A 1 95 ? 14.699 5.126 -5.459 1.00 94.69 95 GLY A O 1
ATOM 727 N N . GLU A 1 96 ? 12.625 5.229 -6.309 1.00 93.62 96 GLU A N 1
ATOM 728 C CA . GLU A 1 96 ? 11.951 5.448 -5.031 1.00 93.62 96 GLU A CA 1
ATOM 729 C C . GLU A 1 96 ? 11.653 4.114 -4.346 1.00 93.62 96 GLU A C 1
ATOM 731 O O . GLU A 1 96 ? 11.090 3.207 -4.954 1.00 93.62 96 GLU A O 1
ATOM 736 N N . ARG A 1 97 ? 12.048 3.979 -3.075 1.00 94.00 97 ARG A N 1
ATOM 737 C CA . ARG A 1 97 ? 11.827 2.759 -2.291 1.00 94.00 97 ARG A CA 1
ATOM 738 C C . ARG A 1 97 ? 10.421 2.748 -1.698 1.00 94.00 97 ARG A C 1
ATOM 740 O O . ARG A 1 97 ? 10.050 3.677 -0.989 1.00 94.00 97 ARG A O 1
ATOM 747 N N . LEU A 1 98 ? 9.719 1.639 -1.894 1.00 93.06 98 LEU A N 1
ATOM 748 C CA . LEU A 1 98 ? 8.369 1.381 -1.410 1.00 93.06 98 LEU A CA 1
ATOM 749 C C . LEU A 1 98 ? 8.314 0.086 -0.589 1.00 93.06 98 LEU A C 1
ATOM 751 O O . LEU A 1 98 ? 9.248 -0.721 -0.593 1.00 93.06 98 LEU A O 1
ATOM 755 N N . GLU A 1 99 ? 7.205 -0.092 0.124 1.00 92.00 99 GLU A N 1
ATOM 756 C CA . GLU A 1 99 ? 6.962 -1.206 1.043 1.00 92.00 99 GLU A CA 1
ATOM 757 C C . GLU A 1 99 ? 5.734 -2.014 0.619 1.00 92.00 99 GLU A C 1
ATOM 759 O O . GLU A 1 99 ? 4.742 -1.456 0.146 1.00 92.00 99 GLU A O 1
ATOM 764 N N . TRP A 1 100 ? 5.786 -3.334 0.802 1.00 93.69 100 TRP A N 1
ATOM 765 C CA . TRP A 1 100 ? 4.657 -4.234 0.569 1.00 93.69 100 TRP A CA 1
ATOM 766 C C . TRP A 1 100 ? 4.637 -5.375 1.599 1.00 93.69 100 TRP A C 1
ATOM 768 O O . TRP A 1 100 ? 5.682 -5.971 1.862 1.00 93.69 100 TRP A O 1
ATOM 778 N N . PRO A 1 101 ? 3.483 -5.723 2.203 1.00 91.94 101 PRO A N 1
ATOM 779 C CA . PRO A 1 101 ? 3.431 -6.723 3.271 1.00 91.94 101 PRO A CA 1
ATOM 780 C C . PRO A 1 101 ? 3.404 -8.179 2.773 1.00 91.94 101 PRO A C 1
ATOM 782 O O . PRO A 1 101 ? 3.252 -9.081 3.593 1.00 91.94 101 PRO A O 1
ATOM 785 N N . PHE A 1 102 ? 3.544 -8.433 1.466 1.00 91.50 102 PHE A N 1
ATOM 786 C CA . PHE A 1 102 ? 3.579 -9.786 0.901 1.00 91.50 102 PHE A CA 1
ATOM 787 C C . PHE A 1 102 ? 4.820 -10.029 0.062 1.00 91.50 102 PHE A C 1
ATOM 789 O O . PHE A 1 102 ? 5.373 -9.125 -0.558 1.00 91.50 102 PHE A O 1
ATOM 796 N N . ASN A 1 103 ? 5.189 -11.300 -0.012 1.00 91.69 103 ASN A N 1
ATOM 797 C CA . ASN A 1 103 ? 6.280 -11.783 -0.839 1.00 91.69 103 ASN A CA 1
ATOM 798 C C . ASN A 1 103 ? 5.949 -11.784 -2.339 1.00 91.69 103 ASN A C 1
ATOM 800 O O . ASN A 1 103 ? 6.828 -12.019 -3.157 1.00 91.69 103 ASN A O 1
ATOM 804 N N . GLN A 1 104 ? 4.688 -11.554 -2.704 1.00 93.50 104 GLN A N 1
ATOM 805 C CA . GLN A 1 104 ? 4.233 -11.426 -4.079 1.00 93.50 104 GLN A CA 1
ATOM 806 C C . GLN A 1 104 ? 3.523 -10.093 -4.275 1.00 93.50 104 GLN A C 1
ATOM 808 O O . GLN A 1 104 ? 2.732 -9.655 -3.437 1.00 93.50 104 GLN A O 1
ATOM 813 N N . ILE A 1 105 ? 3.783 -9.464 -5.416 1.00 95.31 105 ILE A N 1
ATOM 814 C CA . ILE A 1 105 ? 3.168 -8.202 -5.805 1.00 95.31 105 ILE A CA 1
ATOM 815 C C . ILE A 1 105 ? 2.685 -8.278 -7.251 1.00 95.31 105 ILE A C 1
ATOM 817 O O . ILE A 1 105 ? 3.352 -8.855 -8.109 1.00 95.31 105 ILE A O 1
ATOM 821 N N . THR A 1 106 ? 1.507 -7.720 -7.534 1.00 95.81 106 THR A N 1
ATOM 822 C CA . THR A 1 106 ? 1.011 -7.631 -8.914 1.00 95.81 106 THR A CA 1
ATOM 823 C C . THR A 1 106 ? 1.538 -6.376 -9.598 1.00 95.81 106 THR A C 1
ATOM 825 O O . THR A 1 106 ? 1.739 -5.350 -8.944 1.00 95.81 106 THR A O 1
ATOM 828 N N . GLY A 1 107 ? 1.678 -6.400 -10.924 1.00 95.69 107 GLY A N 1
ATOM 829 C CA . GLY A 1 107 ? 1.999 -5.192 -11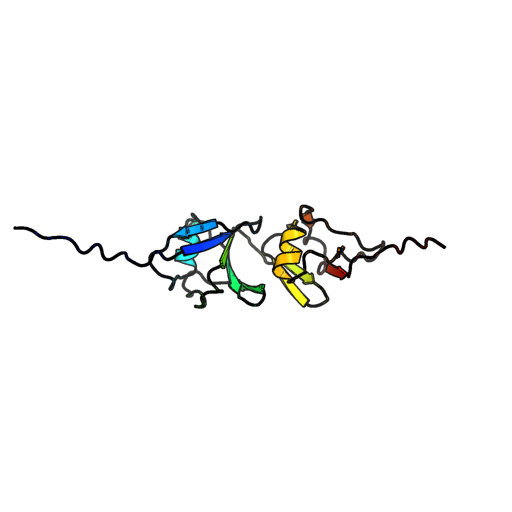.691 1.00 95.69 107 GLY A CA 1
ATOM 830 C C . GLY A 1 107 ? 1.007 -4.042 -11.452 1.00 95.69 107 GLY A C 1
ATOM 831 O O . GLY A 1 107 ? 1.399 -2.878 -11.456 1.00 95.69 107 GLY A O 1
ATOM 832 N N . HIS A 1 108 ? -0.269 -4.342 -11.188 1.00 93.56 108 HIS A N 1
ATOM 833 C CA . HIS A 1 108 ? -1.273 -3.349 -10.802 1.00 93.56 108 HIS A CA 1
ATOM 834 C C . HIS A 1 108 ? -0.933 -2.690 -9.459 1.00 93.56 108 HIS A C 1
ATOM 836 O O . HIS A 1 108 ? -0.955 -1.463 -9.360 1.00 93.56 108 HIS A O 1
ATOM 842 N N . THR A 1 109 ? -0.570 -3.486 -8.449 1.00 93.56 109 THR A N 1
ATOM 843 C CA . THR A 1 109 ? -0.143 -2.990 -7.134 1.00 93.56 109 THR A CA 1
ATOM 844 C C . THR A 1 109 ? 1.108 -2.119 -7.256 1.00 93.56 109 THR A C 1
ATOM 846 O O . THR A 1 109 ? 1.115 -1.008 -6.729 1.00 93.56 109 THR A O 1
ATOM 849 N N . VAL A 1 110 ? 2.121 -2.562 -8.013 1.00 95.38 110 VAL A N 1
ATOM 850 C CA . VAL A 1 110 ? 3.347 -1.777 -8.260 1.00 95.38 110 VAL A CA 1
ATOM 851 C C . VAL A 1 110 ? 3.007 -0.416 -8.863 1.00 95.38 110 VAL A C 1
ATOM 853 O O . VAL A 1 110 ? 3.462 0.610 -8.365 1.00 95.38 110 VAL A O 1
ATOM 856 N N . ARG A 1 111 ? 2.164 -0.386 -9.906 1.00 93.94 111 ARG A N 1
ATOM 857 C CA . ARG A 1 111 ? 1.761 0.871 -10.557 1.00 93.94 111 ARG A CA 1
ATOM 858 C C . ARG A 1 111 ? 1.038 1.808 -9.607 1.00 93.94 111 ARG A C 1
ATOM 860 O O . ARG A 1 111 ? 1.276 3.006 -9.641 1.00 93.94 111 ARG A O 1
ATOM 867 N N . LYS A 1 112 ? 0.148 1.267 -8.778 1.00 91.00 112 LYS A N 1
ATOM 868 C CA . LYS A 1 112 ? -0.659 2.060 -7.852 1.00 91.00 112 LYS A CA 1
ATOM 869 C C . LYS A 1 112 ? 0.176 2.668 -6.728 1.00 91.00 112 LYS A C 1
ATOM 871 O O . LYS A 1 112 ? -0.052 3.821 -6.391 1.00 91.00 112 LYS A O 1
ATOM 876 N N . LEU A 1 113 ? 1.120 1.909 -6.169 1.00 91.62 113 LEU A N 1
ATOM 877 C CA . LEU A 1 113 ? 1.987 2.385 -5.088 1.00 91.62 113 LEU A CA 1
ATOM 878 C C . LEU A 1 113 ? 3.099 3.311 -5.590 1.00 91.62 113 LEU A C 1
ATOM 880 O O . LEU A 1 113 ? 3.424 4.273 -4.912 1.00 91.62 113 LEU A O 1
ATOM 884 N N . GLY A 1 114 ? 3.654 3.048 -6.775 1.00 93.25 114 GLY A N 1
ATOM 885 C CA . GLY A 1 114 ? 4.670 3.901 -7.402 1.00 93.25 114 GLY A CA 1
ATOM 886 C C . GLY A 1 114 ? 4.115 4.992 -8.313 1.00 93.25 114 GLY A C 1
ATOM 887 O O . GLY A 1 114 ? 4.848 5.483 -9.164 1.00 93.25 114 GLY A O 1
ATOM 888 N N . GLU A 1 115 ? 2.817 5.297 -8.212 1.00 92.19 115 GLU A N 1
ATOM 889 C CA . GLU A 1 115 ? 2.124 6.334 -8.995 1.00 92.19 115 GLU A CA 1
ATOM 890 C C . GLU A 1 115 ? 2.408 6.288 -10.515 1.00 92.19 115 GLU A C 1
ATOM 892 O O . GLU A 1 115 ? 2.461 7.301 -11.219 1.00 92.19 115 GLU A O 1
ATOM 897 N N . VAL A 1 116 ? 2.573 5.082 -11.063 1.00 93.69 116 VAL A N 1
ATOM 898 C CA . VAL A 1 116 ? 2.900 4.878 -12.475 1.00 93.69 116 VAL A CA 1
ATOM 899 C C . VAL A 1 116 ? 1.650 5.075 -13.325 1.00 93.69 116 VAL A C 1
ATOM 901 O O . VAL A 1 116 ? 0.696 4.296 -13.256 1.00 93.69 116 VAL A O 1
ATOM 904 N N . ALA A 1 117 ? 1.690 6.079 -14.199 1.00 92.75 117 ALA A N 1
ATOM 905 C CA . ALA A 1 117 ? 0.612 6.365 -15.138 1.00 92.75 117 ALA A CA 1
ATOM 906 C C . ALA A 1 117 ? 0.252 5.151 -16.023 1.00 92.75 117 ALA A C 1
ATOM 908 O O . ALA A 1 117 ? 1.124 4.413 -16.488 1.00 92.75 117 ALA A O 1
ATOM 909 N N . GLU A 1 118 ? -1.041 4.984 -16.316 1.00 89.50 118 GLU A N 1
ATOM 910 C CA . GLU A 1 118 ? -1.586 3.839 -17.067 1.00 89.50 118 GLU A CA 1
ATOM 911 C C . GLU A 1 118 ? -0.953 3.668 -18.460 1.00 89.50 118 GLU A C 1
ATOM 913 O O . GLU A 1 118 ? -0.714 2.547 -18.898 1.00 89.50 118 GLU A O 1
ATOM 918 N N . GLY A 1 119 ? -0.602 4.771 -19.130 1.00 91.50 119 GLY A N 1
ATOM 919 C CA . GLY A 1 119 ? 0.016 4.749 -20.461 1.00 91.50 119 GLY A CA 1
ATOM 920 C C . GLY A 1 119 ? 1.499 4.361 -20.493 1.00 91.50 119 GLY A C 1
ATOM 921 O O . GLY A 1 119 ? 2.049 4.182 -21.578 1.00 91.50 119 GLY A O 1
ATOM 922 N N . LYS A 1 120 ? 2.165 4.246 -19.338 1.00 95.56 120 LYS A N 1
ATOM 923 C CA . LYS A 1 120 ? 3.580 3.864 -19.268 1.00 95.56 120 LYS A CA 1
ATOM 924 C C . LYS A 1 120 ? 3.755 2.351 -19.258 1.00 95.56 120 LYS A C 1
ATOM 926 O O . LYS A 1 120 ? 2.937 1.617 -18.701 1.00 95.56 120 LYS A O 1
ATOM 931 N N . ARG A 1 121 ? 4.876 1.880 -19.791 1.00 96.75 121 ARG A N 1
ATOM 932 C CA . ARG A 1 121 ? 5.358 0.508 -19.592 1.00 96.75 121 ARG A CA 1
ATOM 933 C C . ARG A 1 121 ? 5.948 0.380 -18.190 1.00 96.75 121 ARG A C 1
ATOM 935 O O . ARG A 1 121 ? 6.530 1.339 -17.684 1.00 96.75 121 ARG A O 1
ATOM 942 N N . LEU A 1 122 ? 5.784 -0.792 -17.584 1.00 98.00 122 LEU A N 1
ATOM 943 C CA . LEU A 1 122 ? 6.389 -1.149 -16.303 1.00 98.00 122 LEU A CA 1
ATOM 944 C C . LEU A 1 122 ? 7.38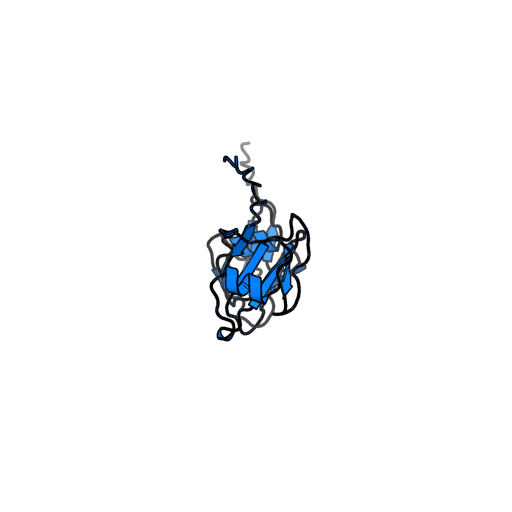5 -2.272 -16.570 1.00 98.00 122 LEU A C 1
ATOM 946 O O . LEU A 1 122 ? 6.994 -3.325 -17.064 1.00 98.00 122 LEU A O 1
ATOM 950 N N . LEU A 1 123 ? 8.653 -2.031 -16.274 1.00 98.00 123 LEU A N 1
ATOM 951 C CA . LEU A 1 123 ? 9.736 -2.981 -16.491 1.00 98.00 123 LEU A CA 1
ATOM 952 C C . LEU A 1 123 ? 10.315 -3.410 -15.144 1.00 98.00 123 LEU A C 1
ATOM 954 O O . LEU A 1 123 ? 10.448 -2.570 -14.263 1.00 98.00 123 LEU A O 1
ATOM 958 N N . LEU A 1 124 ? 10.665 -4.681 -14.991 1.00 98.00 124 LEU A N 1
ATOM 959 C CA . LEU A 1 124 ? 11.449 -5.210 -13.880 1.00 98.00 124 LEU A CA 1
ATOM 960 C C . LEU A 1 124 ? 12.898 -5.380 -14.347 1.00 98.00 124 LEU A C 1
ATOM 962 O O . LEU A 1 124 ? 13.150 -6.122 -15.299 1.00 98.00 124 LEU A O 1
ATOM 966 N N . GLU A 1 125 ? 13.831 -4.701 -13.681 1.00 97.12 125 GLU A N 1
ATOM 967 C CA . GLU A 1 125 ? 15.268 -4.807 -13.957 1.00 97.12 125 GLU A CA 1
ATOM 968 C C . GLU A 1 125 ? 15.749 -6.242 -13.688 1.00 97.12 125 GLU A C 1
ATOM 970 O O . GLU A 1 125 ? 15.394 -6.855 -12.676 1.00 97.12 125 GLU A O 1
ATOM 975 N N . LYS A 1 126 ? 16.552 -6.794 -14.602 1.00 94.06 126 LYS A N 1
ATOM 976 C CA . LYS A 1 126 ? 17.196 -8.105 -14.448 1.00 94.06 126 LYS A CA 1
ATOM 977 C C . LYS A 1 126 ? 18.702 -7.935 -14.599 1.00 94.06 126 LYS A C 1
ATOM 979 O O . LYS A 1 126 ? 19.155 -7.349 -15.572 1.00 94.06 126 LYS A O 1
ATOM 984 N N . GLU A 1 127 ? 19.485 -8.484 -13.673 1.00 87.44 127 GLU A N 1
ATOM 985 C CA . GLU A 1 127 ? 20.950 -8.347 -13.724 1.00 87.44 127 GLU A CA 1
ATOM 986 C C . GLU A 1 127 ? 21.568 -9.091 -14.920 1.00 87.44 127 GLU A C 1
ATOM 988 O O . GLU A 1 127 ? 22.416 -8.549 -15.627 1.00 87.44 127 GLU A O 1
ATOM 993 N N . ASP A 1 128 ? 21.102 -10.316 -15.184 1.00 90.38 128 ASP A N 1
ATOM 994 C CA . ASP A 1 128 ? 21.707 -11.224 -16.171 1.00 90.38 128 ASP A CA 1
ATOM 995 C C . ASP A 1 128 ? 20.950 -11.297 -17.511 1.00 90.38 128 ASP A C 1
ATOM 997 O O . ASP A 1 128 ? 21.289 -12.095 -18.391 1.00 90.38 128 ASP A O 1
ATOM 1001 N N . SER A 1 129 ? 19.885 -10.514 -17.685 1.00 91.56 129 SER A N 1
ATOM 1002 C CA . SER A 1 129 ? 19.050 -10.560 -18.892 1.00 91.56 129 SER A CA 1
ATOM 1003 C C . SER A 1 129 ? 18.388 -9.216 -19.179 1.00 91.56 129 SER A C 1
ATOM 1005 O O . SER A 1 129 ? 18.534 -8.273 -18.414 1.00 91.56 129 SER A O 1
ATOM 1007 N N . ALA A 1 130 ? 17.689 -9.110 -20.308 1.00 93.56 130 ALA A N 1
ATOM 1008 C CA . ALA A 1 130 ? 16.931 -7.904 -20.617 1.00 93.56 130 ALA A CA 1
ATOM 1009 C C . ALA A 1 130 ? 15.801 -7.681 -19.599 1.00 93.56 130 ALA A C 1
ATOM 1011 O O . ALA A 1 130 ? 15.193 -8.647 -19.133 1.00 93.56 130 ALA A O 1
ATOM 1012 N N . ASP A 1 131 ? 15.499 -6.410 -19.326 1.00 96.25 131 ASP A N 1
ATOM 1013 C CA . ASP A 1 131 ? 14.386 -6.014 -18.466 1.00 96.25 131 ASP A CA 1
ATOM 1014 C C . ASP A 1 131 ? 13.078 -6.686 -18.900 1.00 96.25 131 ASP A C 1
ATOM 1016 O O . ASP A 1 131 ? 12.724 -6.734 -20.085 1.00 96.25 131 ASP A O 1
ATOM 1020 N N . GLU A 1 132 ? 12.338 -7.184 -17.918 1.00 96.75 132 GLU A N 1
ATOM 1021 C CA . GLU A 1 132 ? 11.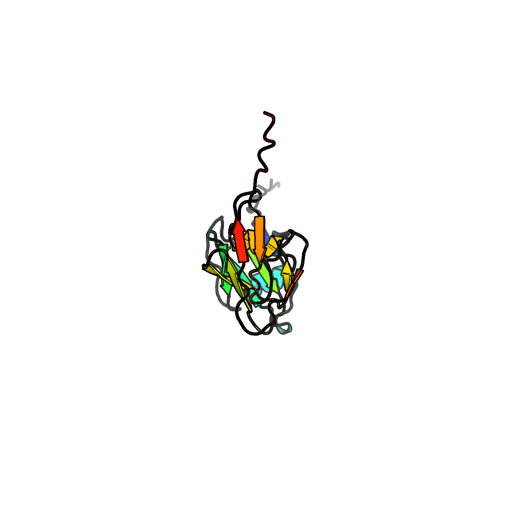091 -7.904 -18.135 1.00 96.75 132 GLU A CA 1
ATOM 1022 C C . GLU A 1 132 ? 9.909 -6.932 -18.079 1.00 96.75 132 GLU A C 1
ATOM 1024 O O . GLU A 1 132 ? 9.740 -6.217 -17.096 1.00 96.75 132 GLU A O 1
ATOM 1029 N N . GLU A 1 133 ? 9.055 -6.899 -19.102 1.00 97.19 133 GLU A N 1
ATOM 1030 C CA . GLU A 1 133 ? 7.835 -6.088 -19.048 1.00 97.19 133 GLU A CA 1
ATOM 1031 C C . GLU A 1 133 ? 6.744 -6.763 -18.217 1.00 97.19 133 GLU A C 1
ATOM 1033 O O . GLU A 1 133 ? 6.293 -7.860 -18.540 1.00 97.19 133 GLU A O 1
ATOM 1038 N N . ILE A 1 134 ? 6.282 -6.065 -17.178 1.00 97.75 134 ILE A N 1
ATOM 1039 C CA . ILE A 1 134 ? 5.325 -6.574 -16.200 1.00 97.75 134 ILE A CA 1
ATOM 1040 C C . ILE A 1 134 ? 3.913 -6.088 -16.523 1.00 97.75 134 ILE A C 1
ATOM 1042 O O . ILE A 1 134 ? 3.607 -4.889 -16.517 1.00 97.75 134 ILE A O 1
ATOM 1046 N N . GLN A 1 135 ? 3.020 -7.046 -16.764 1.00 96.50 135 GLN A N 1
ATOM 1047 C CA . GLN A 1 135 ? 1.599 -6.782 -16.991 1.00 96.50 135 GLN A CA 1
ATOM 1048 C C . GLN A 1 135 ? 0.853 -6.524 -15.675 1.00 96.50 135 GLN A C 1
ATOM 1050 O O . GLN A 1 135 ? 1.250 -6.988 -14.610 1.00 96.50 135 GLN A O 1
ATOM 1055 N N . GLY A 1 136 ? -0.288 -5.828 -15.730 1.00 93.56 136 GLY A N 1
ATOM 1056 C CA . GLY A 1 136 ? -1.043 -5.461 -14.520 1.00 93.56 136 GLY A CA 1
ATOM 1057 C C . GLY A 1 136 ? -1.480 -6.653 -13.652 1.00 93.56 136 GLY A C 1
ATOM 1058 O O . GLY A 1 136 ? -1.474 -6.563 -12.431 1.00 93.56 136 GLY A O 1
ATOM 1059 N N . HIS A 1 137 ? -1.812 -7.786 -14.270 1.00 93.62 137 HIS A N 1
ATOM 1060 C CA . HIS A 1 137 ? -2.236 -9.009 -13.577 1.00 93.62 137 HIS A CA 1
ATOM 1061 C C . HIS A 1 137 ? -1.074 -9.960 -13.247 1.00 93.62 137 HIS A C 1
ATOM 1063 O O . HIS A 1 137 ? -1.293 -11.007 -12.642 1.00 93.62 137 HIS A O 1
ATOM 1069 N N . GLN A 1 138 ? 0.142 -9.646 -13.695 1.00 95.69 138 GLN A N 1
ATOM 1070 C CA . GLN A 1 138 ? 1.300 -10.507 -13.506 1.00 95.69 138 GLN A CA 1
ATOM 1071 C C . GLN A 1 138 ? 1.813 -10.385 -12.073 1.00 95.69 138 GLN A C 1
ATOM 1073 O O . GLN A 1 138 ? 1.992 -9.274 -11.575 1.00 95.69 138 GLN A O 1
ATOM 1078 N N . PHE A 1 139 ? 2.068 -11.530 -11.442 1.00 95.69 139 PHE A N 1
ATOM 1079 C CA . PHE A 1 139 ? 2.706 -11.611 -10.132 1.00 95.69 139 PHE A CA 1
ATOM 1080 C C . PHE A 1 139 ? 4.230 -11.605 -10.266 1.00 95.69 139 PHE A C 1
ATOM 1082 O O . PHE A 1 139 ? 4.790 -12.289 -11.123 1.00 95.69 139 PHE A O 1
ATOM 1089 N N . VAL A 1 140 ? 4.883 -10.870 -9.372 1.00 96.56 140 VAL A N 1
ATOM 1090 C CA . VAL A 1 140 ? 6.336 -10.817 -9.200 1.00 96.56 140 VAL A CA 1
ATOM 1091 C C . VAL A 1 140 ? 6.660 -11.207 -7.760 1.00 96.56 140 VAL A C 1
ATOM 1093 O O . VAL A 1 140 ? 5.984 -10.755 -6.837 1.00 96.56 140 VAL A O 1
ATOM 1096 N N . SER A 1 141 ? 7.665 -12.065 -7.573 1.00 95.75 141 SER A N 1
ATOM 1097 C CA . SER A 1 141 ? 8.169 -12.419 -6.242 1.00 95.75 141 SER A CA 1
ATOM 1098 C C . SER A 1 141 ? 9.149 -11.357 -5.747 1.00 95.75 141 SER A C 1
ATOM 1100 O O . SER A 1 141 ? 10.012 -10.939 -6.511 1.00 95.75 141 SER A O 1
ATOM 1102 N N . LEU A 1 142 ? 9.009 -10.969 -4.481 1.00 96.44 142 LEU A N 1
ATOM 1103 C CA . LEU A 1 142 ? 9.904 -10.105 -3.708 1.00 96.44 142 LEU A CA 1
ATOM 1104 C C . LEU A 1 142 ? 10.757 -10.917 -2.708 1.00 96.44 142 LEU A C 1
ATOM 1106 O O . LEU A 1 142 ? 11.401 -10.351 -1.833 1.00 96.44 142 LEU A O 1
ATOM 1110 N N . GLU A 1 143 ? 10.689 -12.254 -2.756 1.00 94.62 143 GLU A N 1
ATOM 1111 C CA . GLU A 1 143 ? 11.527 -13.136 -1.926 1.00 94.62 143 GLU A CA 1
ATOM 1112 C C . GLU A 1 143 ? 13.021 -13.171 -2.255 1.00 94.62 143 GLU A C 1
ATOM 1114 O O . GLU A 1 143 ? 13.782 -13.476 -1.329 1.00 94.62 143 GLU A O 1
ATOM 1119 N N . PRO A 1 144 ? 13.462 -12.978 -3.516 1.00 93.56 144 PRO A N 1
ATOM 1120 C CA . PRO A 1 144 ? 14.882 -12.983 -3.832 1.00 93.56 144 PRO A CA 1
ATOM 1121 C C . PRO A 1 144 ? 15.698 -12.037 -2.945 1.00 93.56 144 PRO A C 1
ATOM 1123 O O . PRO A 1 144 ? 15.201 -11.068 -2.374 1.00 93.56 144 PRO A O 1
ATOM 1126 N N . GLU A 1 145 ? 16.987 -12.341 -2.801 1.00 90.31 145 GLU A N 1
ATOM 1127 C CA . GLU A 1 145 ? 17.891 -11.459 -2.073 1.00 90.31 145 GLU A CA 1
ATOM 1128 C C . GLU A 1 145 ? 18.044 -10.136 -2.828 1.00 90.31 145 GLU A C 1
ATOM 1130 O O . GLU A 1 145 ? 18.440 -10.124 -3.992 1.00 90.31 145 GLU A O 1
ATOM 1135 N N . GLY A 1 146 ? 17.774 -9.025 -2.143 1.00 91.62 146 GLY A N 1
ATOM 1136 C CA . GLY A 1 146 ? 17.902 -7.691 -2.711 1.00 91.62 146 GLY A CA 1
ATOM 1137 C C . GLY A 1 146 ? 16.609 -6.894 -2.617 1.00 91.62 146 GLY A C 1
ATOM 1138 O O . GLY A 1 146 ? 15.825 -7.052 -1.683 1.00 91.62 146 GLY A O 1
ATOM 1139 N N . VAL A 1 147 ? 16.455 -5.955 -3.546 1.00 94.88 147 VAL A N 1
ATOM 1140 C CA . VAL A 1 147 ? 15.270 -5.110 -3.686 1.00 94.88 147 VAL A CA 1
ATOM 1141 C C . VAL A 1 147 ? 14.901 -5.123 -5.152 1.00 94.88 147 VAL A C 1
ATOM 1143 O O . VAL A 1 147 ? 15.700 -4.690 -5.985 1.00 94.88 147 VAL A O 1
ATOM 1146 N N . GLU A 1 148 ? 13.677 -5.541 -5.443 1.00 97.56 148 GLU A N 1
ATOM 1147 C CA . GLU A 1 148 ? 13.202 -5.632 -6.817 1.00 97.56 148 GLU A CA 1
ATOM 1148 C C . GLU A 1 148 ? 12.959 -4.234 -7.370 1.00 97.56 148 GLU A C 1
ATOM 1150 O O . GLU A 1 148 ? 12.266 -3.413 -6.759 1.00 97.56 148 GLU A O 1
ATOM 1155 N N . ARG A 1 149 ? 13.567 -3.951 -8.524 1.00 97.88 149 ARG A N 1
ATOM 1156 C CA . ARG A 1 149 ? 13.596 -2.616 -9.123 1.00 97.88 149 ARG A CA 1
ATOM 1157 C C . ARG A 1 149 ? 12.690 -2.553 -10.330 1.00 97.88 149 ARG A C 1
ATOM 1159 O O . ARG A 1 149 ? 12.958 -3.172 -11.359 1.00 97.88 149 ARG A O 1
ATOM 1166 N N . PHE A 1 150 ? 11.647 -1.751 -10.212 1.00 98.25 150 PHE A N 1
ATOM 1167 C CA . PHE A 1 150 ? 10.742 -1.457 -11.301 1.00 98.25 150 PHE A CA 1
ATOM 1168 C C . PHE A 1 150 ? 11.063 -0.097 -11.920 1.00 98.25 150 PHE A C 1
ATOM 1170 O O . PHE A 1 150 ? 11.412 0.864 -11.234 1.00 98.25 150 PHE A O 1
ATOM 1177 N N . ILE A 1 151 ? 10.918 -0.011 -13.237 1.00 97.81 151 ILE A N 1
ATOM 1178 C CA . ILE A 1 151 ? 11.205 1.186 -14.021 1.00 97.81 151 ILE A CA 1
ATOM 1179 C C . ILE A 1 151 ? 9.983 1.508 -14.875 1.00 97.81 151 ILE A C 1
ATOM 1181 O O . ILE A 1 151 ? 9.483 0.651 -15.611 1.00 97.81 151 ILE A O 1
ATOM 1185 N N . SER A 1 152 ? 9.513 2.752 -14.810 1.00 96.88 152 SER A N 1
ATOM 1186 C CA . SER A 1 152 ? 8.486 3.255 -15.711 1.00 96.88 152 SER A CA 1
ATOM 1187 C C . SER A 1 152 ? 9.121 3.833 -16.976 1.00 96.88 152 SER A C 1
ATOM 1189 O O . SER A 1 152 ? 10.095 4.590 -16.943 1.00 96.88 152 SER A O 1
ATOM 1191 N N . ARG A 1 153 ? 8.580 3.469 -18.139 1.00 95.62 153 ARG A N 1
ATOM 1192 C CA . ARG A 1 153 ? 9.029 3.992 -19.437 1.00 95.62 153 ARG A CA 1
ATOM 1193 C C . ARG A 1 153 ? 7.848 4.501 -20.239 1.00 95.62 153 ARG A C 1
ATOM 1195 O O . ARG A 1 153 ? 6.764 3.920 -20.190 1.00 95.62 153 ARG A O 1
ATOM 1202 N N . ASP A 1 154 ? 8.074 5.558 -21.007 1.00 93.62 154 ASP A N 1
ATOM 1203 C CA . ASP A 1 154 ? 7.105 5.983 -22.009 1.00 93.62 154 ASP A CA 1
ATOM 1204 C C . ASP A 1 154 ? 6.875 4.856 -23.028 1.00 93.62 154 ASP A C 1
ATOM 1206 O O . ASP A 1 154 ? 7.782 4.053 -23.294 1.00 93.62 154 ASP A O 1
ATOM 1210 N N . PRO A 1 155 ? 5.661 4.757 -23.588 1.00 86.00 155 PRO A N 1
ATOM 1211 C CA . PRO A 1 155 ? 5.384 3.775 -24.618 1.00 86.00 155 PRO A CA 1
ATOM 1212 C C . PRO A 1 155 ? 6.308 4.029 -25.813 1.00 86.00 155 PRO A C 1
ATOM 1214 O O . PRO A 1 155 ? 6.447 5.158 -26.290 1.00 86.00 155 PRO A O 1
ATOM 1217 N N . VAL A 1 156 ? 6.943 2.969 -26.310 1.00 78.00 156 VAL A N 1
ATOM 1218 C CA . VAL A 1 156 ? 7.700 3.050 -27.558 1.00 78.00 156 VAL A CA 1
ATOM 1219 C C . VAL A 1 156 ? 6.674 3.108 -28.680 1.00 78.00 156 VAL A C 1
ATOM 1221 O O . VAL A 1 156 ? 6.024 2.112 -28.989 1.00 78.00 156 VAL A O 1
ATOM 1224 N N . TRP A 1 157 ? 6.487 4.286 -29.267 1.00 68.25 157 TRP A N 1
ATOM 1225 C CA . TRP A 1 157 ? 5.783 4.390 -30.534 1.00 68.25 157 TRP A CA 1
ATOM 1226 C C . TRP A 1 157 ? 6.747 3.903 -31.617 1.00 68.25 157 TRP A C 1
ATOM 1228 O O . TRP A 1 157 ? 7.764 4.536 -31.896 1.00 68.25 157 TRP A O 1
ATOM 1238 N N . GLU A 1 158 ? 6.464 2.756 -32.228 1.00 57.41 158 GLU A N 1
ATOM 1239 C CA . GLU A 1 158 ? 7.082 2.452 -33.513 1.00 57.41 158 GLU A CA 1
ATOM 1240 C C . GLU A 1 158 ? 6.514 3.446 -34.524 1.00 57.41 158 GLU A C 1
ATOM 1242 O O . GLU A 1 158 ? 5.342 3.386 -34.903 1.00 57.41 158 GLU A O 1
ATOM 1247 N N . ALA A 1 159 ? 7.341 4.404 -34.942 1.00 53.78 159 ALA A N 1
ATOM 1248 C CA . ALA A 1 159 ? 7.069 5.168 -36.143 1.00 53.78 159 ALA A CA 1
ATOM 1249 C C . ALA A 1 159 ? 6.893 4.162 -37.282 1.00 53.78 159 ALA A C 1
ATOM 1251 O O . ALA A 1 159 ? 7.864 3.548 -37.728 1.00 53.78 159 ALA A O 1
ATOM 1252 N N . GLN A 1 160 ? 5.675 3.997 -37.788 1.00 48.03 160 GLN A N 1
ATOM 1253 C CA . GLN A 1 160 ? 5.520 3.488 -39.139 1.00 48.03 160 GLN A CA 1
ATOM 1254 C C . GLN A 1 160 ? 6.105 4.557 -40.066 1.00 48.03 160 GLN A C 1
ATOM 1256 O O . GLN A 1 160 ? 5.427 5.511 -40.442 1.00 48.03 160 GLN A O 1
ATOM 1261 N N . CYS A 1 161 ? 7.394 4.436 -40.391 1.00 46.66 161 CYS A N 1
ATOM 1262 C CA . CYS A 1 161 ? 7.999 5.161 -41.497 1.00 46.66 161 CYS A CA 1
ATOM 1263 C C . CYS A 1 161 ? 7.333 4.670 -42.788 1.00 46.66 161 CYS A C 1
ATOM 1265 O O . CYS A 1 161 ? 7.777 3.707 -43.406 1.00 46.66 161 CYS A O 1
ATOM 1267 N N . ALA A 1 162 ? 6.234 5.317 -43.167 1.00 50.06 162 ALA A N 1
ATOM 1268 C CA . ALA A 1 162 ? 5.742 5.313 -44.530 1.00 50.06 162 ALA A CA 1
ATOM 1269 C C . ALA A 1 162 ? 6.484 6.426 -45.283 1.00 50.06 162 ALA A C 1
ATOM 1271 O O . ALA A 1 162 ? 6.229 7.610 -45.056 1.00 50.06 162 ALA A O 1
ATOM 1272 N N . GLY A 1 163 ? 7.425 6.031 -46.138 1.00 41.94 163 GLY A N 1
ATOM 1273 C CA . GLY A 1 163 ? 8.175 6.909 -47.033 1.00 41.94 163 GLY A CA 1
ATOM 1274 C C . GLY A 1 163 ? 8.959 6.102 -48.045 1.00 41.94 163 GLY A C 1
ATOM 1275 O O . GLY A 1 163 ? 9.989 5.531 -47.632 1.00 41.94 163 GLY A O 1
#

Organism: Raoultella terrigena (NCBI:txid577)

Radius of gyration: 20.42 Å; Cα contacts (8 Å, |Δi|>4): 310; chains: 1; bounding box: 71×27×68 Å

pLDDT: mean 88.53, std 14.27, range [36.69, 98.25]

Sequence (163 aa):
MNSLDTLSSKPHHYIEIAGEDLQFRQVNVDDLTLTGNQIGAAAGYKPDQLPVILQLLANGTLESLSPGELARPGADNNKFIVVISDRTYFFSVDGERLEWPFNQITGHTVRKLGEVAEGKRLLLEKEDSADEEIQGHQFVSLEPEGVERFISRDPVWEAQCAG